Protein AF-X1E032-F1 (afdb_monomer_lite)

pLDDT: mean 95.21, std 4.56, range [72.0, 98.44]

Organism: NCBI:txid412755

Sequence (55 aa):
LDRIETEATQFFERVQNTYFTLAEQNPDRYRCIDAGQAPKQVKAQVEKVLSEFLQ

Radius of gyration: 14.34 Å; chains: 1; bounding box: 28×18×39 Å

InterPro domains:
  IPR027417 P-loop containing nucleoside triphosphate hydrolase [G3DSA:3.40.50.300] (1-55)

Structure (mmCIF, N/CA/C/O backbone):
data_AF-X1E032-F1
#
_entry.id   AF-X1E032-F1
#
loop_
_atom_site.group_PDB
_atom_site.id
_atom_site.type_symbol
_atom_site.label_atom_id
_atom_site.label_alt_id
_atom_site.label_comp_id
_atom_site.label_asym_id
_atom_site.label_entity_id
_atom_site.label_seq_id
_atom_site.pdbx_PDB_ins_code
_atom_site.Cartn_x
_atom_site.Cartn_y
_atom_site.Cartn_z
_atom_site.occupancy
_atom_site.B_iso_or_equiv
_atom_site.auth_seq_id
_atom_site.auth_comp_id
_atom_site.auth_asym_id
_atom_site.auth_atom_id
_atom_site.pdbx_PDB_model_num
ATOM 1 N N . LEU A 1 1 ? 4.301 8.662 -23.570 1.00 72.00 1 LEU A N 1
ATOM 2 C CA . LEU A 1 1 ? 4.455 7.827 -22.366 1.00 72.00 1 LEU A CA 1
ATOM 3 C C . LEU A 1 1 ? 5.241 8.623 -21.354 1.00 72.00 1 LEU A C 1
ATOM 5 O O . LEU A 1 1 ? 6.185 9.306 -21.747 1.00 72.00 1 LEU A O 1
ATOM 9 N N . ASP A 1 2 ? 4.785 8.600 -20.110 1.00 87.81 2 ASP A N 1
ATOM 10 C CA . ASP A 1 2 ? 5.487 9.230 -18.993 1.00 87.81 2 ASP A CA 1
ATOM 11 C C . ASP A 1 2 ? 6.831 8.507 -18.767 1.00 87.81 2 ASP A C 1
ATOM 13 O O . ASP A 1 2 ? 6.951 7.311 -19.039 1.00 87.81 2 ASP A O 1
ATOM 17 N N . ARG A 1 3 ? 7.855 9.217 -18.275 1.00 88.31 3 ARG A N 1
ATOM 18 C CA . ARG A 1 3 ? 9.185 8.661 -17.976 1.00 88.31 3 ARG A CA 1
ATOM 19 C C . ARG A 1 3 ? 9.079 7.435 -17.070 1.00 88.31 3 ARG A C 1
ATOM 21 O O . ARG A 1 3 ? 9.777 6.452 -17.297 1.00 88.31 3 ARG A O 1
ATOM 28 N N . ILE A 1 4 ? 8.191 7.483 -16.076 1.00 90.88 4 ILE A N 1
ATOM 29 C CA . ILE A 1 4 ? 8.016 6.390 -15.111 1.00 90.88 4 ILE A CA 1
ATOM 30 C C . ILE A 1 4 ? 7.528 5.113 -15.803 1.00 90.88 4 ILE A C 1
ATOM 32 O O . ILE A 1 4 ? 8.007 4.034 -15.480 1.00 90.88 4 ILE A O 1
ATOM 36 N N . GLU A 1 5 ? 6.638 5.220 -16.792 1.00 90.75 5 GLU A N 1
ATOM 37 C CA . GLU A 1 5 ? 6.071 4.063 -17.506 1.00 90.75 5 GLU A CA 1
ATOM 38 C C . GLU A 1 5 ? 7.110 3.323 -18.367 1.00 90.75 5 GLU A C 1
ATOM 40 O O . GLU A 1 5 ? 6.867 2.195 -18.788 1.00 90.75 5 GLU A O 1
ATOM 45 N N . THR A 1 6 ? 8.263 3.948 -18.633 1.00 92.31 6 THR A N 1
ATOM 46 C CA . THR A 1 6 ? 9.355 3.377 -19.442 1.00 92.31 6 THR A CA 1
ATOM 47 C C . THR A 1 6 ? 10.474 2.728 -18.621 1.00 92.31 6 THR A C 1
ATOM 49 O O . THR A 1 6 ? 11.427 2.203 -19.196 1.00 92.31 6 THR A O 1
ATOM 52 N N . GLU A 1 7 ? 10.380 2.759 -17.291 1.00 95.00 7 GLU A N 1
ATOM 53 C CA . GLU A 1 7 ? 11.385 2.183 -16.394 1.00 95.00 7 GLU A CA 1
ATOM 54 C C . GLU A 1 7 ? 11.380 0.642 -16.409 1.00 95.00 7 GLU A C 1
ATOM 56 O O . GLU A 1 7 ? 10.380 -0.011 -16.709 1.00 95.00 7 GLU A O 1
ATOM 61 N N . ALA A 1 8 ? 12.512 0.035 -16.046 1.00 93.62 8 ALA A N 1
ATOM 62 C CA . ALA A 1 8 ? 12.627 -1.421 -15.938 1.00 93.62 8 ALA A CA 1
ATOM 63 C C . ALA A 1 8 ? 11.847 -1.971 -14.729 1.00 93.62 8 ALA A C 1
ATOM 65 O O . ALA A 1 8 ? 11.719 -1.298 -13.709 1.00 93.62 8 ALA A O 1
ATOM 66 N N . THR A 1 9 ? 11.434 -3.243 -14.768 1.00 92.19 9 THR A N 1
ATOM 67 C CA . THR A 1 9 ? 10.703 -3.910 -13.667 1.00 92.19 9 THR A CA 1
ATOM 68 C C . THR A 1 9 ? 11.365 -3.725 -12.296 1.00 92.19 9 THR A C 1
ATOM 70 O O . THR A 1 9 ? 10.688 -3.432 -11.314 1.00 92.19 9 THR A O 1
ATOM 73 N N . GLN A 1 10 ? 12.700 -3.780 -12.238 1.00 95.12 10 GLN A N 1
ATOM 74 C CA . GLN A 1 10 ? 13.472 -3.581 -11.005 1.00 95.12 10 GLN A CA 1
ATOM 75 C C . GLN A 1 10 ? 13.236 -2.213 -10.346 1.00 95.12 10 GLN A C 1
ATOM 77 O O . GLN A 1 10 ? 13.376 -2.079 -9.132 1.00 95.12 10 GLN A O 1
ATOM 82 N N . PHE A 1 11 ? 12.919 -1.174 -11.125 1.00 95.38 11 PHE A N 1
ATOM 83 C CA . PHE A 1 11 ? 12.539 0.126 -10.578 1.00 95.38 11 PHE A CA 1
ATOM 84 C C . PHE A 1 11 ? 11.254 0.002 -9.754 1.00 95.38 11 PHE A C 1
ATOM 86 O O . PHE A 1 11 ? 11.229 0.421 -8.597 1.00 95.38 11 PHE A O 1
ATOM 93 N N . PHE A 1 12 ? 10.225 -0.639 -10.310 1.00 94.62 12 PHE A N 1
ATOM 94 C CA . PHE A 1 12 ? 8.936 -0.822 -9.644 1.00 94.62 12 PHE A CA 1
ATOM 95 C C . PHE A 1 12 ? 9.024 -1.751 -8.430 1.00 94.62 12 PHE A C 1
ATOM 97 O O . PHE A 1 12 ? 8.409 -1.462 -7.406 1.00 94.62 12 PHE A O 1
ATOM 104 N N . GLU A 1 13 ? 9.844 -2.803 -8.493 1.00 95.31 13 GLU A N 1
ATOM 105 C CA . GLU A 1 13 ? 10.124 -3.675 -7.342 1.00 95.31 13 GLU A CA 1
ATOM 106 C C . GLU A 1 13 ? 10.737 -2.888 -6.174 1.00 95.31 13 GLU A C 1
ATOM 108 O O . GLU A 1 13 ? 10.306 -3.023 -5.028 1.00 95.31 13 GLU A O 1
ATOM 113 N N . ARG A 1 14 ? 11.704 -1.998 -6.449 1.00 96.50 14 ARG A N 1
ATOM 114 C CA . ARG A 1 14 ? 12.295 -1.133 -5.411 1.00 96.50 14 ARG A CA 1
ATOM 115 C C . ARG A 1 14 ? 11.273 -0.169 -4.812 1.00 96.50 14 ARG A C 1
ATOM 117 O O . ARG A 1 14 ? 11.259 0.024 -3.595 1.00 96.50 14 ARG A O 1
ATOM 124 N N . VAL A 1 15 ? 10.423 0.429 -5.647 1.00 95.88 15 VAL A N 1
ATOM 125 C CA . VAL A 1 15 ? 9.344 1.320 -5.193 1.00 95.88 15 VAL A CA 1
ATOM 126 C C . VAL A 1 15 ? 8.381 0.566 -4.275 1.00 95.88 15 VAL A C 1
ATOM 128 O O . VAL A 1 15 ? 8.105 1.028 -3.170 1.00 95.88 15 VAL A O 1
ATOM 131 N N . GLN A 1 16 ? 7.926 -0.620 -4.686 1.00 95.31 16 GLN A N 1
ATOM 132 C CA . GLN A 1 16 ? 7.031 -1.456 -3.889 1.00 95.31 16 GLN A CA 1
ATOM 133 C C . GLN A 1 16 ? 7.656 -1.838 -2.539 1.00 95.31 16 GLN A C 1
ATOM 135 O O . GLN A 1 16 ? 7.033 -1.629 -1.497 1.00 95.31 16 GLN A O 1
ATOM 140 N N . ASN A 1 17 ? 8.903 -2.318 -2.539 1.00 97.12 17 ASN A N 1
ATOM 141 C CA . ASN A 1 17 ? 9.614 -2.686 -1.312 1.00 97.12 17 ASN A CA 1
ATOM 142 C C . ASN A 1 17 ? 9.755 -1.503 -0.348 1.00 97.12 17 ASN A C 1
ATOM 144 O O . ASN A 1 17 ? 9.610 -1.674 0.859 1.00 97.12 17 ASN A O 1
ATOM 148 N N . THR A 1 18 ? 9.959 -0.290 -0.870 1.00 97.94 18 THR A N 1
ATOM 149 C CA . THR A 1 18 ? 10.043 0.923 -0.044 1.00 97.94 18 THR A CA 1
ATOM 150 C C . THR A 1 18 ? 8.732 1.178 0.704 1.00 97.94 18 THR A C 1
ATOM 152 O O . THR A 1 18 ? 8.755 1.469 1.899 1.00 97.94 18 THR A O 1
ATOM 155 N N . TYR A 1 19 ? 7.581 1.027 0.041 1.00 97.44 19 TYR A N 1
ATOM 156 C CA . TYR A 1 19 ? 6.280 1.178 0.699 1.00 97.44 19 TYR A CA 1
ATOM 157 C C . TYR A 1 19 ? 6.028 0.108 1.765 1.00 97.44 19 TYR A C 1
ATOM 159 O O . TYR A 1 19 ? 5.502 0.441 2.827 1.00 97.44 19 TYR A O 1
ATOM 167 N N . PHE A 1 20 ? 6.435 -1.142 1.524 1.00 96.94 20 PHE A N 1
ATOM 168 C CA . PHE A 1 20 ? 6.339 -2.191 2.542 1.00 96.94 20 PHE A CA 1
ATOM 169 C C . PHE A 1 20 ? 7.213 -1.885 3.758 1.00 96.94 20 PHE A C 1
ATOM 171 O O . PHE A 1 20 ? 6.707 -1.892 4.876 1.00 96.94 20 PHE A O 1
ATOM 178 N N . THR A 1 21 ? 8.476 -1.504 3.554 1.00 98.00 21 THR A N 1
ATOM 179 C CA . THR A 1 21 ? 9.370 -1.116 4.655 1.00 98.00 21 THR A CA 1
ATOM 180 C C . THR A 1 21 ? 8.802 0.047 5.471 1.00 98.00 21 THR A C 1
ATOM 182 O O . THR A 1 21 ? 8.840 0.014 6.699 1.00 98.00 21 THR A O 1
ATOM 185 N N . LEU A 1 22 ? 8.233 1.071 4.824 1.00 97.94 22 LEU A N 1
ATOM 186 C CA . LEU A 1 22 ? 7.601 2.189 5.534 1.00 97.94 22 LEU A CA 1
ATOM 187 C C . LEU A 1 22 ? 6.408 1.736 6.385 1.00 97.94 22 LEU A C 1
ATOM 189 O O . LEU A 1 22 ? 6.246 2.220 7.510 1.00 97.94 22 LEU A O 1
ATOM 193 N N . ALA A 1 23 ? 5.599 0.814 5.857 1.00 97.44 23 ALA A N 1
ATOM 194 C CA . ALA A 1 23 ? 4.447 0.270 6.560 1.00 97.44 23 ALA A CA 1
ATOM 195 C C . ALA A 1 23 ? 4.850 -0.594 7.762 1.00 97.44 23 ALA A C 1
ATOM 197 O O . ALA A 1 23 ? 4.263 -0.449 8.831 1.00 97.44 23 ALA A O 1
ATOM 198 N N . GLU A 1 24 ? 5.887 -1.419 7.617 1.00 97.00 24 GLU A N 1
ATOM 199 C CA . GLU A 1 24 ? 6.463 -2.213 8.708 1.00 97.00 24 GLU A CA 1
ATOM 200 C C . GLU A 1 24 ? 7.064 -1.334 9.811 1.00 97.00 24 GLU A C 1
ATOM 202 O O . GLU A 1 24 ? 6.899 -1.621 10.993 1.00 97.00 24 GLU A O 1
ATOM 207 N N . GLN A 1 25 ? 7.742 -0.244 9.439 1.00 98.12 25 GLN A N 1
ATOM 208 C CA . GLN A 1 25 ? 8.372 0.675 10.392 1.00 98.12 25 GLN A CA 1
ATOM 209 C C . GLN A 1 25 ? 7.372 1.565 11.133 1.00 98.12 25 GLN A C 1
ATOM 211 O O . GLN A 1 25 ? 7.674 2.055 12.218 1.00 98.12 25 GLN A O 1
ATOM 216 N N . ASN A 1 26 ? 6.200 1.819 10.548 1.00 97.31 26 ASN A N 1
ATOM 217 C CA . ASN A 1 26 ? 5.192 2.707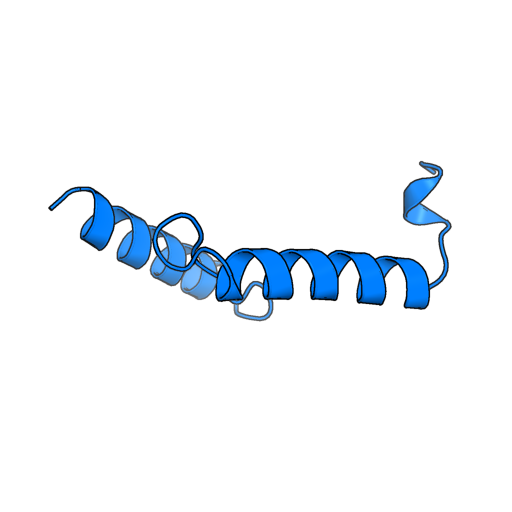 11.123 1.00 97.31 26 ASN A CA 1
ATOM 218 C C . ASN A 1 26 ? 3.804 2.047 11.050 1.00 97.31 26 ASN A C 1
ATOM 220 O O . ASN A 1 26 ? 2.907 2.573 10.374 1.00 97.31 26 ASN A O 1
ATOM 224 N N . PRO A 1 27 ? 3.599 0.917 11.749 1.00 94.81 27 PRO A N 1
ATOM 225 C CA . PRO A 1 27 ? 2.366 0.147 11.658 1.00 94.81 27 PRO A CA 1
ATOM 226 C C . PRO A 1 27 ? 1.159 0.927 12.175 1.00 94.81 27 PRO A C 1
ATOM 228 O O . PRO A 1 27 ? 0.049 0.628 11.776 1.00 94.81 27 PRO A O 1
ATOM 231 N N . ASP A 1 28 ? 1.332 1.966 12.992 1.00 94.44 28 ASP A N 1
ATOM 232 C CA . ASP A 1 28 ? 0.219 2.814 13.440 1.00 94.44 28 ASP A CA 1
ATOM 233 C C . ASP A 1 28 ? -0.231 3.828 12.377 1.00 94.44 28 ASP A C 1
ATOM 235 O O . ASP A 1 28 ? -1.332 4.368 12.455 1.00 94.44 28 ASP A O 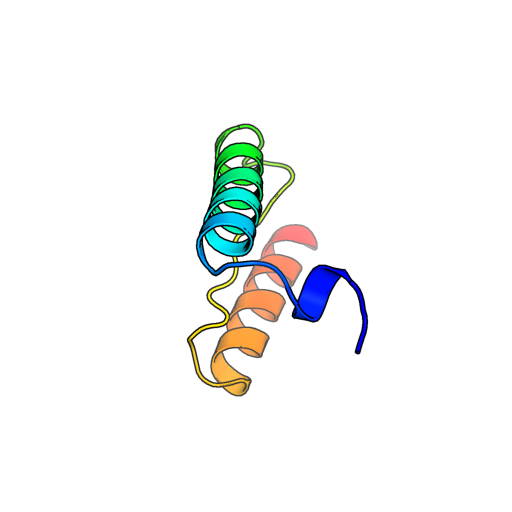1
ATOM 239 N N . ARG A 1 29 ? 0.609 4.094 11.367 1.00 95.62 29 ARG A N 1
ATOM 240 C CA . ARG A 1 29 ? 0.372 5.126 10.343 1.00 95.62 29 ARG A CA 1
ATOM 241 C C . ARG A 1 29 ? -0.033 4.566 8.988 1.00 95.62 29 ARG A C 1
ATOM 243 O O . ARG A 1 29 ? -0.663 5.279 8.210 1.00 95.62 29 ARG A O 1
ATOM 250 N N . TYR A 1 30 ? 0.347 3.329 8.690 1.00 96.81 30 TYR A N 1
ATOM 251 C CA . TYR A 1 30 ? 0.088 2.703 7.398 1.00 96.81 30 TYR A CA 1
ATOM 252 C C . TYR A 1 30 ? -0.735 1.427 7.551 1.00 96.81 30 TYR A C 1
ATOM 254 O O . TYR A 1 30 ? -0.693 0.729 8.565 1.00 96.81 30 TYR A O 1
ATOM 262 N N . ARG A 1 31 ? -1.496 1.110 6.504 1.00 96.19 31 ARG A N 1
ATOM 263 C CA . ARG A 1 31 ? -2.226 -0.150 6.349 1.00 96.19 31 ARG A CA 1
ATOM 264 C C . ARG A 1 31 ? -2.01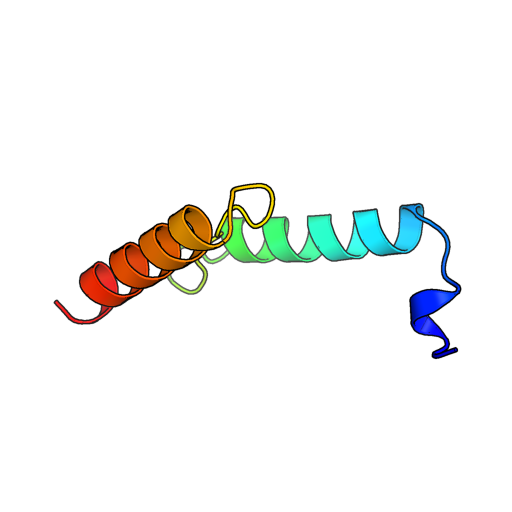1 -0.640 4.924 1.00 96.19 31 ARG A C 1
ATOM 266 O O . ARG A 1 31 ? -2.261 0.102 3.976 1.00 96.19 31 ARG A O 1
ATOM 273 N N . CYS A 1 32 ? -1.520 -1.865 4.776 1.00 96.38 32 CYS A N 1
ATOM 274 C CA . CYS A 1 32 ? -1.332 -2.489 3.471 1.00 96.38 32 CYS A CA 1
ATOM 275 C C . CYS A 1 32 ? -2.646 -3.120 3.003 1.00 96.38 32 CYS A C 1
ATOM 277 O O . CYS A 1 32 ? -3.286 -3.849 3.757 1.00 96.38 32 CYS A O 1
ATOM 279 N N . ILE A 1 33 ? -3.022 -2.850 1.754 1.00 97.50 33 ILE A N 1
ATOM 280 C CA . ILE A 1 33 ? -4.197 -3.423 1.095 1.00 97.50 33 ILE A CA 1
ATOM 281 C C . ILE A 1 33 ? -3.707 -4.259 -0.085 1.00 97.50 33 ILE A C 1
ATOM 283 O O . ILE A 1 33 ? -2.920 -3.768 -0.897 1.00 97.50 33 ILE A O 1
ATOM 287 N N . ASP A 1 34 ? -4.169 -5.505 -0.194 1.00 96.81 34 ASP A N 1
ATOM 288 C CA . ASP A 1 34 ? -3.797 -6.378 -1.309 1.00 96.81 34 ASP A CA 1
ATOM 289 C C . ASP A 1 34 ? -4.579 -6.001 -2.574 1.00 96.81 34 ASP A C 1
ATOM 291 O O . ASP A 1 34 ? -5.728 -6.407 -2.761 1.00 96.81 34 ASP A O 1
ATOM 295 N N . ALA A 1 35 ? -3.932 -5.225 -3.445 1.00 96.56 35 ALA A N 1
ATOM 296 C CA . ALA A 1 35 ? -4.467 -4.800 -4.735 1.00 96.56 35 ALA A CA 1
ATOM 2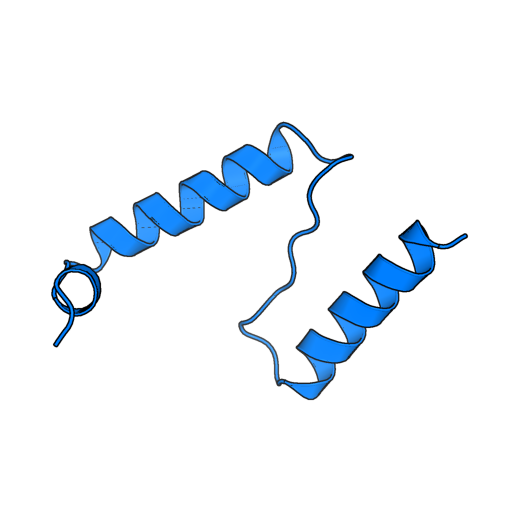97 C C . ALA A 1 35 ? -4.458 -5.903 -5.815 1.00 96.56 35 ALA A C 1
ATOM 299 O O . ALA A 1 35 ? -4.991 -5.676 -6.899 1.00 96.56 35 ALA A O 1
ATOM 300 N N . GLY A 1 36 ? -3.879 -7.081 -5.544 1.00 96.62 36 GLY A N 1
ATOM 301 C CA . GLY A 1 36 ? -3.925 -8.242 -6.441 1.00 96.62 36 GLY A CA 1
ATOM 302 C C . GLY A 1 36 ? -5.270 -8.979 -6.425 1.00 96.62 36 GLY A C 1
ATOM 303 O O . GLY A 1 36 ? -5.536 -9.799 -7.304 1.00 96.62 36 GLY A O 1
ATOM 304 N N . GLN A 1 37 ? -6.131 -8.686 -5.446 1.00 97.44 37 GLN A N 1
ATOM 305 C CA . GLN A 1 37 ? -7.477 -9.252 -5.341 1.00 97.44 37 GLN A CA 1
ATOM 306 C C . GLN A 1 37 ? -8.467 -8.594 -6.311 1.00 97.44 37 GLN A C 1
ATOM 308 O O . GLN A 1 37 ? -8.222 -7.535 -6.891 1.00 97.44 37 GLN A O 1
ATOM 313 N N . ALA A 1 38 ? -9.659 -9.184 -6.440 1.00 98.31 38 ALA A N 1
ATOM 314 C CA . ALA A 1 38 ? -10.729 -8.573 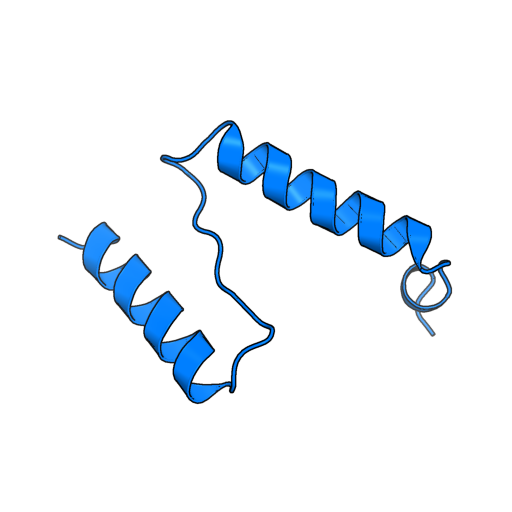-7.221 1.00 98.31 38 ALA A CA 1
ATOM 315 C C . ALA A 1 38 ? -11.139 -7.202 -6.634 1.00 98.31 38 ALA A C 1
ATOM 317 O O . ALA A 1 38 ? -11.189 -7.057 -5.408 1.00 98.31 38 ALA A O 1
ATOM 318 N N . PRO A 1 39 ? -11.563 -6.215 -7.453 1.00 98.25 39 PRO A N 1
ATOM 319 C CA . PRO A 1 39 ? -11.887 -4.865 -6.975 1.00 98.25 39 PRO A CA 1
ATOM 320 C C . PRO A 1 39 ? -12.887 -4.811 -5.809 1.00 98.25 39 PRO A C 1
ATOM 322 O O . PRO A 1 39 ? -12.766 -3.973 -4.918 1.00 98.25 39 PRO A O 1
ATOM 325 N N . LYS A 1 40 ? -13.858 -5.736 -5.770 1.00 98.31 40 LYS A N 1
ATOM 326 C CA . LYS A 1 40 ? -14.811 -5.852 -4.651 1.00 98.31 40 LYS A CA 1
ATOM 327 C C . LYS A 1 40 ? -14.127 -6.232 -3.332 1.00 98.31 40 LYS A C 1
ATOM 329 O O . LYS A 1 40 ? -14.508 -5.715 -2.289 1.00 98.31 40 LYS A O 1
ATOM 334 N N . GLN A 1 41 ? -13.130 -7.113 -3.375 1.00 98.38 41 GLN A N 1
ATOM 335 C CA . GLN A 1 41 ? -12.365 -7.529 -2.198 1.00 98.38 41 GLN A CA 1
ATOM 336 C C . GLN A 1 41 ? -11.394 -6.435 -1.753 1.00 98.38 41 GLN A C 1
ATOM 338 O O . GLN A 1 41 ? -11.285 -6.189 -0.557 1.00 98.38 41 GLN A O 1
ATOM 343 N N . VAL A 1 42 ? -10.752 -5.738 -2.698 1.00 98.44 42 VAL A N 1
ATOM 344 C CA . VAL A 1 42 ? -9.922 -4.559 -2.397 1.00 98.44 42 VAL A CA 1
ATOM 345 C C . VAL A 1 42 ? -10.755 -3.512 -1.657 1.00 98.44 42 VAL A C 1
ATOM 347 O O . VAL A 1 42 ? -10.373 -3.069 -0.578 1.00 98.44 42 VAL A O 1
ATOM 350 N N . LYS A 1 43 ? -11.943 -3.179 -2.182 1.00 98.44 43 LYS A N 1
ATOM 351 C CA . LYS A 1 43 ? -12.877 -2.249 -1.534 1.00 98.44 43 LYS A CA 1
ATOM 352 C C . LYS A 1 43 ? -13.230 -2.693 -0.109 1.00 98.44 43 LYS A C 1
ATOM 354 O O . LYS A 1 43 ? -13.142 -1.883 0.808 1.00 98.44 43 LYS A O 1
ATOM 359 N N . ALA A 1 44 ? -13.572 -3.967 0.081 1.00 98.31 44 ALA A N 1
ATOM 360 C CA . ALA A 1 44 ? -13.918 -4.501 1.398 1.00 98.31 44 ALA A CA 1
ATOM 361 C C . ALA A 1 44 ? -12.754 -4.405 2.405 1.00 98.31 44 ALA A C 1
ATOM 363 O O . ALA A 1 44 ? -12.978 -4.100 3.575 1.00 98.31 44 ALA A O 1
ATOM 364 N N . GLN A 1 45 ? -11.508 -4.622 1.964 1.00 98.31 45 GLN A N 1
ATOM 365 C CA . GLN A 1 45 ? -10.327 -4.434 2.816 1.00 98.31 45 GLN A CA 1
ATOM 366 C C . GLN A 1 45 ? -10.171 -2.969 3.250 1.00 98.31 45 GLN A C 1
ATOM 368 O O . GLN A 1 45 ? -9.929 -2.706 4.427 1.00 98.31 45 GLN A O 1
ATOM 373 N N . VAL A 1 46 ? -10.353 -2.018 2.325 1.00 97.94 46 VAL A N 1
ATOM 374 C CA . VAL A 1 46 ? -10.292 -0.581 2.643 1.00 97.94 46 VAL A CA 1
ATOM 375 C C . VAL A 1 46 ? -11.388 -0.193 3.638 1.00 97.94 46 VAL A C 1
ATOM 377 O O . VAL A 1 46 ? -11.100 0.457 4.638 1.00 97.94 46 VAL A O 1
ATOM 380 N N . GLU A 1 47 ? -12.634 -0.617 3.408 1.00 98.12 47 GLU A N 1
ATOM 381 C CA . GLU A 1 47 ? -13.766 -0.321 4.301 1.00 98.12 47 GLU A CA 1
ATOM 382 C C . GLU A 1 47 ? -13.549 -0.874 5.715 1.00 98.12 47 GLU A C 1
ATOM 384 O O . GLU A 1 47 ? -13.851 -0.189 6.695 1.00 98.12 47 GLU A O 1
ATOM 389 N N . LYS A 1 48 ? -12.972 -2.076 5.835 1.00 97.44 48 LYS A N 1
ATOM 390 C CA . LYS A 1 48 ? -12.598 -2.661 7.127 1.00 97.44 48 LYS A CA 1
ATOM 391 C C . LYS A 1 48 ? -11.587 -1.779 7.864 1.00 97.44 48 LYS A C 1
ATOM 393 O O . LYS A 1 48 ? -11.827 -1.416 9.010 1.00 97.44 48 LYS A O 1
ATOM 398 N N . VAL A 1 49 ? 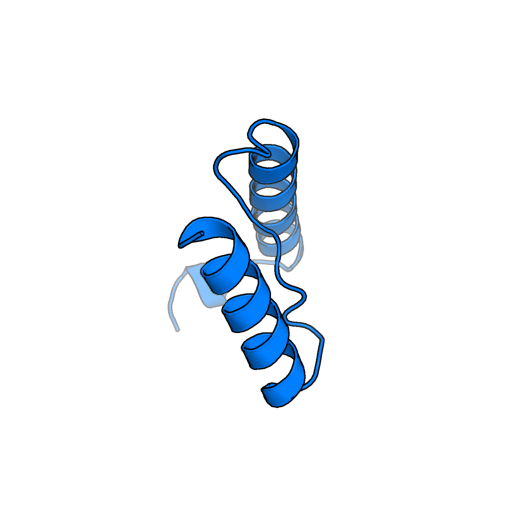-10.501 -1.398 7.192 1.00 96.50 49 VAL A N 1
ATOM 399 C CA . VAL A 1 49 ? -9.452 -0.546 7.773 1.00 96.50 49 VAL A CA 1
ATOM 400 C C . VAL A 1 49 ? -10.003 0.813 8.212 1.00 96.50 49 VAL A C 1
ATOM 402 O O . VAL A 1 49 ? -9.678 1.293 9.294 1.00 96.50 49 VAL A O 1
ATOM 405 N N . LEU A 1 50 ? -10.853 1.434 7.392 1.00 96.62 50 LEU A N 1
ATOM 406 C CA . LEU A 1 50 ? -11.474 2.714 7.739 1.00 96.62 50 LEU A CA 1
ATOM 407 C C . LEU A 1 50 ? -12.416 2.585 8.938 1.00 96.62 50 LEU A C 1
ATOM 409 O O . LEU A 1 50 ? -12.454 3.477 9.779 1.00 96.62 50 LEU A O 1
ATOM 413 N N . SER A 1 51 ? -13.150 1.476 9.035 1.00 96.94 51 SER A N 1
ATOM 414 C CA . SER A 1 51 ? -14.041 1.217 10.167 1.00 96.94 51 SER A CA 1
ATOM 415 C C . SER A 1 51 ? -13.261 1.068 11.475 1.00 96.94 51 SER A C 1
ATOM 417 O O . SER A 1 51 ? -13.669 1.638 12.477 1.00 96.94 51 SER A O 1
ATOM 419 N N . GLU A 1 52 ? -12.124 0.366 11.459 1.00 93.88 52 GLU A N 1
ATOM 420 C CA . GLU A 1 52 ? -11.222 0.247 12.617 1.00 93.88 52 GLU A CA 1
ATOM 421 C C . GLU A 1 52 ? -10.631 1.600 13.047 1.00 93.88 52 GLU A C 1
ATOM 423 O O . GLU A 1 52 ? -10.365 1.803 14.224 1.00 93.88 52 GLU A O 1
ATOM 428 N N . PHE A 1 53 ? -10.424 2.529 12.107 1.00 93.56 53 PHE A N 1
ATOM 429 C CA . PHE A 1 53 ? -9.874 3.858 12.393 1.00 93.56 53 PHE A CA 1
ATOM 430 C C . PHE A 1 53 ? -10.903 4.850 12.963 1.00 93.56 53 PHE A C 1
ATOM 432 O O . PHE A 1 53 ? -10.529 5.774 13.679 1.00 93.56 53 PHE A O 1
ATOM 439 N N . LEU A 1 54 ? -12.182 4.705 12.607 1.00 94.06 54 LEU A N 1
ATOM 440 C CA . LEU A 1 54 ? -13.256 5.621 13.017 1.00 94.06 54 LEU A CA 1
ATOM 441 C C . LEU A 1 54 ? -13.936 5.233 14.344 1.00 94.06 54 LEU A C 1
ATOM 443 O O . LEU A 1 54 ? -14.813 5.971 14.796 1.00 94.06 54 LEU A O 1
ATOM 447 N N . GLN A 1 55 ? -13.581 4.081 14.919 1.00 79.38 55 GLN A N 1
ATOM 448 C CA . GLN A 1 55 ? -14.050 3.613 16.229 1.00 79.38 55 GLN A CA 1
ATOM 449 C C . GLN A 1 55 ? -13.272 4.263 17.372 1.00 79.38 55 GLN A C 1
ATOM 451 O O . GLN A 1 55 ? -13.931 4.592 18.384 1.00 79.38 55 GLN A O 1
#

Foldseek 3Di:
DDPVVPDDPVVVVVVVVVVVVVCVVCVVVDDDFPPVDDPVRSVVSVVVVVVVVVD

Secondary structure (DSSP, 8-state):
--TGGGS-HHHHHHHHHHHHHHHHH-TTT-----TTS-HHHHHHHHHHHHHHHH-